Protein AF-A0A816ZBQ4-F1 (afdb_monomer)

Structure (mmCIF, N/CA/C/O backbone):
data_AF-A0A816ZBQ4-F1
#
_entry.id   AF-A0A816ZBQ4-F1
#
loop_
_atom_site.group_PDB
_atom_site.id
_atom_site.type_symbol
_atom_site.label_atom_id
_atom_site.label_alt_id
_atom_site.label_comp_id
_atom_site.label_asym_id
_atom_site.label_entity_id
_atom_site.label_seq_id
_atom_site.pdbx_PDB_ins_code
_atom_site.Cartn_x
_atom_site.Cartn_y
_atom_site.Cartn_z
_atom_site.occupancy
_atom_site.B_iso_or_equiv
_atom_site.auth_seq_id
_atom_site.auth_comp_id
_atom_site.auth_asym_id
_atom_site.auth_atom_id
_atom_site.pdbx_PDB_model_num
ATOM 1 N N . MET A 1 1 ? 13.958 -5.611 30.664 1.00 33.16 1 MET A N 1
ATOM 2 C CA . MET A 1 1 ? 12.603 -5.403 30.106 1.00 33.16 1 MET A CA 1
ATOM 3 C C . MET A 1 1 ? 12.715 -4.385 28.987 1.00 33.16 1 MET A C 1
ATOM 5 O O . MET A 1 1 ? 12.982 -3.228 29.274 1.00 33.16 1 MET A O 1
ATOM 9 N N . ILE A 1 2 ? 12.622 -4.813 27.728 1.00 31.38 2 ILE A N 1
ATOM 10 C CA . ILE A 1 2 ? 12.657 -3.892 26.586 1.00 31.38 2 ILE A CA 1
ATOM 11 C C . ILE A 1 2 ? 11.211 -3.498 26.302 1.00 31.38 2 ILE A C 1
ATOM 13 O O . ILE A 1 2 ? 10.408 -4.334 25.888 1.00 31.38 2 ILE A O 1
ATOM 17 N N . ASN A 1 3 ? 10.880 -2.237 26.572 1.00 32.47 3 ASN A N 1
ATOM 18 C CA . ASN A 1 3 ? 9.658 -1.614 26.087 1.00 32.47 3 ASN A CA 1
ATOM 19 C C . ASN A 1 3 ? 9.826 -1.447 24.572 1.00 32.47 3 ASN A C 1
ATOM 21 O O . ASN A 1 3 ? 10.428 -0.486 24.103 1.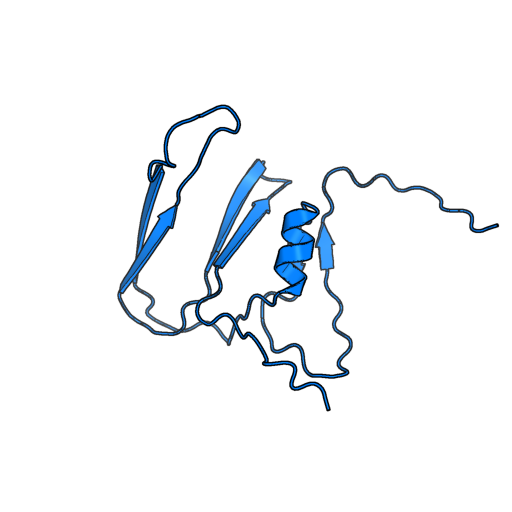00 32.47 3 ASN A O 1
ATOM 25 N N . THR A 1 4 ? 9.368 -2.424 23.792 1.00 37.09 4 THR A N 1
ATOM 26 C CA . THR A 1 4 ? 9.144 -2.209 22.362 1.00 37.09 4 THR A CA 1
ATOM 27 C C . THR A 1 4 ? 7.921 -1.323 22.243 1.00 37.09 4 THR A C 1
ATOM 29 O O . THR A 1 4 ? 6.790 -1.820 22.200 1.00 37.09 4 THR A O 1
ATOM 32 N N . ASP A 1 5 ? 8.158 -0.012 22.246 1.00 40.78 5 ASP A N 1
ATOM 33 C CA . ASP A 1 5 ? 7.170 0.961 21.823 1.00 40.78 5 ASP A CA 1
ATOM 34 C C . ASP A 1 5 ? 6.617 0.503 20.480 1.00 40.78 5 ASP A C 1
ATOM 36 O O . ASP A 1 5 ? 7.311 0.381 19.470 1.00 40.78 5 ASP A O 1
ATOM 40 N N . LYS A 1 6 ? 5.335 0.157 20.520 1.00 46.62 6 LYS A N 1
ATOM 41 C CA . LYS A 1 6 ? 4.526 -0.216 19.374 1.00 46.62 6 LYS A CA 1
ATOM 42 C C . LYS A 1 6 ? 4.428 1.044 18.521 1.00 46.62 6 LYS A C 1
ATOM 44 O O . LYS A 1 6 ? 3.508 1.840 18.699 1.00 46.62 6 LYS A O 1
ATOM 49 N N . THR A 1 7 ? 5.390 1.262 17.628 1.00 39.09 7 THR A N 1
ATOM 50 C CA . THR A 1 7 ? 5.340 2.371 16.673 1.00 39.09 7 THR A CA 1
ATOM 51 C C . THR A 1 7 ? 4.268 2.039 15.638 1.00 39.09 7 THR A C 1
ATOM 53 O O . THR A 1 7 ? 4.508 1.470 14.577 1.00 39.09 7 THR A O 1
ATOM 56 N N . ILE A 1 8 ? 3.023 2.295 16.030 1.00 42.34 8 ILE A N 1
ATOM 57 C CA . ILE A 1 8 ? 1.835 2.169 15.202 1.00 42.34 8 ILE A CA 1
ATOM 58 C C . ILE A 1 8 ? 1.814 3.422 14.332 1.00 42.34 8 ILE A C 1
ATOM 60 O O . ILE A 1 8 ? 1.503 4.505 14.826 1.00 42.34 8 ILE A O 1
ATOM 64 N N . TYR A 1 9 ? 2.135 3.291 13.047 1.00 41.50 9 TYR A N 1
ATOM 65 C CA . TYR A 1 9 ? 1.854 4.362 12.098 1.00 41.50 9 TYR A CA 1
ATOM 66 C C . TYR A 1 9 ? 0.331 4.508 11.974 1.00 41.50 9 TYR A C 1
ATOM 68 O O . TYR A 1 9 ? -0.355 3.629 11.449 1.00 41.50 9 TYR A O 1
ATOM 76 N N . LYS A 1 10 ? -0.189 5.603 12.532 1.00 44.06 10 LYS A N 1
ATOM 77 C CA . LYS A 1 10 ? -1.544 6.108 12.299 1.00 44.06 10 LYS A CA 1
ATOM 78 C C . LYS A 1 10 ? -1.544 6.862 10.964 1.00 44.06 10 LYS A C 1
ATOM 80 O O . LYS A 1 10 ? -0.636 7.656 10.735 1.00 44.06 10 LYS A O 1
ATOM 85 N N . ASN A 1 11 ? -2.517 6.595 10.091 1.00 52.91 11 ASN A N 1
ATOM 86 C CA . ASN A 1 11 ? -2.584 6.989 8.668 1.00 52.91 11 ASN A CA 1
ATOM 87 C C . ASN A 1 11 ? -1.598 6.258 7.742 1.00 52.91 11 ASN A C 1
ATOM 89 O O . ASN A 1 11 ? -0.685 6.847 7.162 1.00 52.91 11 ASN A O 1
ATOM 93 N N . GLY A 1 12 ? -1.793 4.951 7.576 1.00 66.50 12 GLY A N 1
ATOM 94 C CA . GLY A 1 12 ? -1.004 4.177 6.625 1.00 66.50 12 GLY A CA 1
ATOM 95 C C . GLY A 1 12 ? -1.419 4.457 5.175 1.00 66.50 12 GLY A C 1
ATOM 96 O O . GLY A 1 12 ? -2.596 4.366 4.819 1.00 66.50 12 GLY A O 1
ATOM 97 N N . SER A 1 13 ? -0.435 4.731 4.326 1.00 75.31 13 SER A N 1
ATOM 98 C CA . SER A 1 13 ? -0.555 4.585 2.876 1.00 75.31 13 SER A CA 1
ATOM 99 C C . SER A 1 13 ? 0.461 3.550 2.403 1.00 75.31 13 SER A C 1
ATOM 101 O O . SER A 1 13 ? 1.520 3.392 3.012 1.00 75.31 13 SER A O 1
ATOM 103 N N . LEU A 1 14 ? 0.131 2.815 1.345 1.00 80.19 14 LEU A N 1
ATOM 104 C CA . LEU A 1 14 ? 1.029 1.847 0.725 1.00 80.19 14 LEU A CA 1
ATOM 105 C C . LEU A 1 14 ? 1.071 2.104 -0.777 1.00 80.19 14 LEU A C 1
ATOM 107 O O . LEU A 1 14 ? 0.039 2.084 -1.444 1.00 80.19 14 LEU A O 1
ATOM 111 N N . ALA A 1 15 ? 2.268 2.324 -1.311 1.00 81.06 15 ALA A N 1
ATOM 112 C CA . ALA A 1 15 ? 2.498 2.413 -2.746 1.00 81.06 15 ALA A CA 1
ATOM 113 C C . ALA A 1 15 ? 3.114 1.104 -3.242 1.00 81.06 15 ALA A C 1
ATOM 115 O O . ALA A 1 15 ? 4.192 0.713 -2.802 1.00 81.06 15 ALA A O 1
ATOM 116 N N . GLN A 1 16 ? 2.456 0.431 -4.178 1.00 84.44 16 GLN A N 1
ATOM 117 C CA . GLN A 1 16 ? 2.956 -0.805 -4.777 1.00 84.44 16 GLN A CA 1
ATOM 118 C C . GLN A 1 16 ? 2.787 -0.781 -6.294 1.00 84.44 16 GLN A C 1
ATOM 120 O O . GLN A 1 16 ? 2.011 0.007 -6.824 1.00 84.44 16 GLN A O 1
ATOM 125 N N . ILE A 1 17 ? 3.505 -1.641 -7.008 1.00 82.62 17 ILE A N 1
ATOM 126 C CA . ILE A 1 17 ? 3.343 -1.788 -8.456 1.00 82.62 17 ILE A CA 1
ATOM 127 C C . ILE A 1 17 ? 2.396 -2.957 -8.710 1.00 82.62 17 ILE A C 1
ATOM 129 O O . ILE A 1 17 ? 2.630 -4.062 -8.227 1.00 82.62 17 ILE A O 1
ATOM 133 N N . ASN A 1 18 ? 1.339 -2.716 -9.483 1.00 83.69 18 ASN A N 1
ATOM 134 C CA . ASN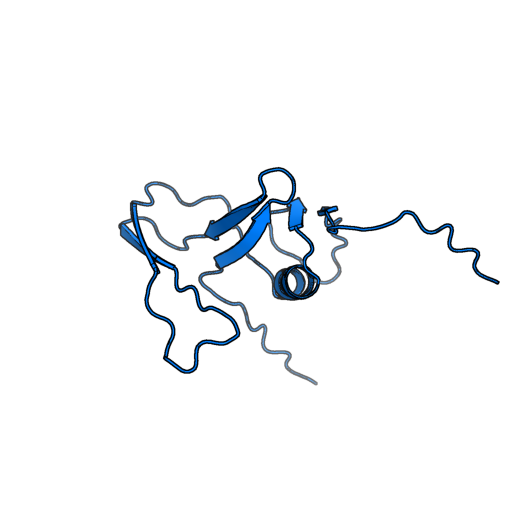 A 1 18 ? 0.549 -3.777 -10.086 1.00 83.69 18 ASN A CA 1
ATOM 135 C C . ASN A 1 18 ? 1.305 -4.295 -11.313 1.00 83.69 18 ASN A C 1
ATOM 137 O O . ASN A 1 18 ? 1.387 -3.615 -12.341 1.00 83.69 18 ASN A O 1
ATOM 141 N N . ASN A 1 19 ? 1.889 -5.485 -11.186 1.00 79.69 19 ASN A N 1
ATOM 142 C CA . ASN A 1 19 ? 2.779 -6.034 -12.205 1.00 79.69 19 ASN A CA 1
ATOM 143 C C . ASN A 1 19 ? 2.074 -6.438 -13.497 1.00 79.69 19 ASN A C 1
ATOM 145 O O . A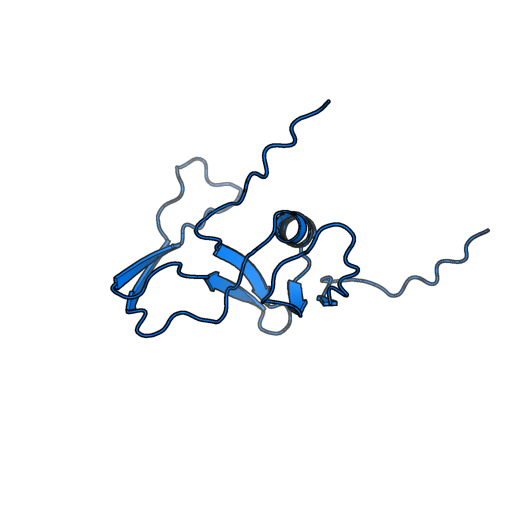SN A 1 19 ? 2.697 -6.346 -14.557 1.00 79.69 19 ASN A O 1
ATOM 149 N N . ASP A 1 20 ? 0.810 -6.844 -13.414 1.00 82.69 20 ASP A N 1
ATOM 150 C CA . ASP A 1 20 ? 0.017 -7.245 -14.577 1.00 82.69 20 ASP A CA 1
ATOM 151 C C . ASP A 1 20 ? -0.341 -6.019 -15.412 1.00 82.69 20 ASP A C 1
ATOM 153 O O . ASP A 1 20 ? -0.167 -5.996 -16.627 1.00 82.69 20 ASP A O 1
ATOM 157 N N . LYS A 1 21 ? -0.776 -4.951 -14.735 1.00 83.12 21 LYS A N 1
ATOM 158 C CA . LYS A 1 21 ? -1.206 -3.703 -15.376 1.00 83.12 21 LYS A CA 1
ATOM 159 C C . LYS A 1 21 ? -0.053 -2.750 -15.687 1.00 83.12 21 LYS A C 1
ATOM 161 O O . LYS A 1 21 ? -0.267 -1.781 -16.402 1.00 83.12 21 LYS A O 1
ATOM 166 N N . LYS A 1 22 ? 1.144 -2.995 -15.142 1.00 83.12 22 LYS A N 1
ATOM 167 C CA . LYS A 1 22 ? 2.307 -2.085 -15.194 1.00 83.12 22 LYS A CA 1
ATOM 168 C C . LYS A 1 22 ? 1.990 -0.679 -14.661 1.00 83.12 22 LYS A C 1
ATOM 170 O O . LYS A 1 22 ? 2.500 0.314 -15.170 1.00 83.12 22 LYS A O 1
ATOM 175 N N . LEU A 1 23 ? 1.161 -0.595 -13.618 1.00 84.06 23 LEU A N 1
ATOM 176 C CA . LEU A 1 23 ? 0.722 0.669 -13.015 1.00 84.06 23 LEU A CA 1
ATOM 177 C C . LEU A 1 23 ? 1.064 0.730 -11.529 1.00 84.06 23 LEU A C 1
ATOM 179 O O . LEU A 1 23 ? 1.024 -0.284 -10.831 1.00 84.06 23 LEU A O 1
ATOM 183 N N . TRP A 1 24 ? 1.334 1.935 -11.029 1.00 83.12 24 TRP A N 1
ATOM 184 C CA . TRP A 1 24 ? 1.370 2.181 -9.591 1.00 83.12 24 TRP A CA 1
ATOM 185 C C . TRP A 1 24 ? -0.035 2.066 -8.998 1.00 83.12 24 TRP A C 1
ATOM 187 O O . TRP A 1 24 ? -1.002 2.618 -9.5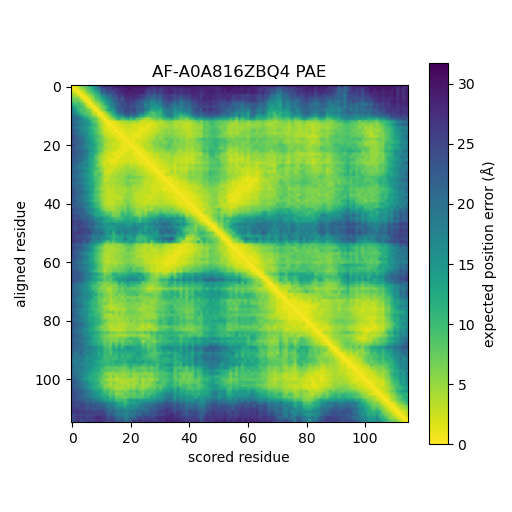17 1.00 83.12 24 TRP A O 1
ATOM 197 N N . GLN A 1 25 ? -0.126 1.356 -7.884 1.00 85.31 25 GLN A N 1
ATOM 198 C CA . GLN A 1 25 ? -1.303 1.240 -7.048 1.00 85.31 25 GLN A CA 1
ATOM 199 C C . GLN A 1 25 ? -1.010 1.909 -5.709 1.00 85.31 25 GLN A C 1
ATOM 201 O O . GLN A 1 25 ? -0.081 1.529 -4.996 1.00 85.31 25 GLN A O 1
ATOM 206 N N . LEU A 1 26 ? -1.826 2.902 -5.374 1.00 85.31 26 LEU A N 1
ATOM 207 C CA . LEU A 1 26 ? -1.768 3.614 -4.106 1.00 85.31 26 LEU A CA 1
ATOM 208 C C . LEU A 1 26 ? -2.941 3.149 -3.250 1.00 85.31 26 LEU A C 1
ATOM 210 O O . LEU A 1 26 ? -4.101 3.336 -3.617 1.00 85.31 26 LEU A O 1
ATOM 214 N N . LEU A 1 27 ? -2.634 2.509 -2.129 1.00 81.94 27 LEU A N 1
ATOM 215 C CA . LEU A 1 27 ? -3.611 2.089 -1.139 1.00 81.94 27 LEU A CA 1
ATOM 216 C C . LEU A 1 27 ? -3.611 3.091 0.010 1.00 81.94 27 LEU A C 1
ATOM 218 O O . LEU A 1 27 ? -2.558 3.482 0.516 1.00 81.94 27 LEU A O 1
ATOM 222 N N . PHE A 1 28 ? -4.805 3.501 0.419 1.00 80.75 28 PHE A N 1
ATOM 223 C CA . PHE A 1 28 ? -5.013 4.523 1.433 1.00 80.75 28 PHE A CA 1
ATOM 224 C C . PHE A 1 28 ? -6.044 4.039 2.454 1.00 80.75 28 PHE A C 1
ATOM 226 O O . PHE A 1 28 ? -7.140 3.625 2.077 1.00 80.75 28 PHE A O 1
ATOM 233 N N . ALA A 1 29 ? -5.682 4.088 3.739 1.00 83.00 29 ALA A N 1
ATOM 234 C CA . ALA A 1 29 ? -6.540 3.698 4.853 1.00 83.00 29 ALA A CA 1
ATOM 235 C C . ALA A 1 29 ? -6.880 4.936 5.710 1.00 83.00 29 ALA A C 1
ATOM 237 O O . ALA A 1 29 ? -6.137 5.248 6.644 1.00 83.00 29 ALA A O 1
ATOM 238 N N . PRO A 1 30 ? -7.962 5.674 5.390 1.00 80.62 30 PRO A N 1
ATOM 239 C CA . PRO A 1 30 ? -8.348 6.862 6.148 1.00 80.62 30 PRO A CA 1
ATOM 240 C C . PRO A 1 30 ? -8.788 6.504 7.571 1.00 80.62 30 PRO A C 1
ATOM 242 O O . PRO A 1 30 ? -9.520 5.537 7.775 1.00 80.62 30 PRO A O 1
ATOM 245 N N . GLU A 1 31 ? -8.396 7.322 8.550 1.00 80.00 31 GLU A N 1
ATOM 246 C CA . GLU A 1 31 ? -8.830 7.178 9.951 1.00 80.00 31 GLU A CA 1
ATOM 247 C C . GLU A 1 31 ? -10.120 7.936 10.275 1.00 80.00 31 GLU A C 1
ATOM 249 O O . GLU A 1 31 ? -10.793 7.628 11.258 1.00 80.00 31 GLU A O 1
ATOM 254 N N . ARG A 1 32 ? -10.480 8.925 9.452 1.00 84.75 32 ARG A N 1
ATOM 255 C CA . ARG A 1 32 ? -11.690 9.739 9.616 1.00 84.75 32 ARG A CA 1
ATOM 256 C C . ARG A 1 32 ? -12.454 9.875 8.305 1.00 84.75 32 ARG A C 1
ATOM 258 O O . ARG A 1 32 ? -11.900 9.683 7.227 1.00 84.75 32 ARG A O 1
ATOM 265 N N . THR A 1 33 ? -13.740 10.186 8.405 1.00 90.31 33 THR A N 1
ATOM 266 C CA . THR A 1 33 ? -14.547 10.603 7.256 1.00 90.31 33 THR A CA 1
ATOM 267 C C . THR A 1 33 ? -14.276 12.069 6.913 1.00 90.31 33 THR A C 1
ATOM 269 O O . THR A 1 33 ? -13.654 12.803 7.684 1.00 90.31 33 THR A O 1
ATOM 272 N N . GLY A 1 34 ? -14.733 12.492 5.738 1.00 92.19 34 GLY A N 1
ATOM 273 C CA . GLY A 1 34 ? -14.610 13.856 5.241 1.00 92.19 34 GLY A CA 1
ATOM 274 C C . GLY A 1 34 ? -13.517 14.031 4.183 1.00 92.19 34 GLY A C 1
ATOM 275 O O . GLY A 1 34 ? -13.027 13.047 3.610 1.00 92.19 34 GLY A O 1
ATOM 276 N N . PRO A 1 35 ? -13.147 15.286 3.886 1.00 92.75 35 PRO A N 1
ATOM 277 C CA . PRO A 1 35 ? -12.206 15.601 2.825 1.00 92.75 35 PRO A CA 1
ATOM 278 C C . PRO A 1 35 ? -10.779 15.201 3.207 1.00 92.75 35 PRO A C 1
ATOM 280 O O . PRO A 1 35 ? -10.288 15.501 4.295 1.00 92.75 35 PRO A O 1
ATOM 283 N N . HIS A 1 36 ? -10.116 14.530 2.277 1.00 88.50 36 HIS A N 1
ATOM 284 C CA . HIS A 1 36 ? -8.722 14.127 2.335 1.00 88.50 36 HIS A CA 1
ATOM 285 C C . HIS A 1 36 ? -8.027 14.579 1.062 1.00 88.50 36 HIS A C 1
ATOM 287 O O . HIS A 1 36 ? -8.608 14.571 -0.023 1.00 88.50 36 HIS A O 1
ATOM 293 N N . GLU A 1 37 ? -6.759 14.922 1.205 1.00 88.75 37 GLU A N 1
ATOM 294 C CA . GLU A 1 37 ? -5.897 15.276 0.096 1.00 88.75 37 GLU A CA 1
ATOM 295 C C . GLU A 1 37 ? -4.773 14.247 0.014 1.00 88.75 37 GLU A C 1
ATOM 297 O O . GLU A 1 37 ? -4.001 14.078 0.958 1.00 88.75 37 GLU A O 1
ATOM 302 N N . LEU A 1 38 ? -4.706 13.533 -1.105 1.00 85.44 38 LEU A N 1
ATOM 303 C CA . LEU A 1 38 ? -3.616 12.622 -1.419 1.00 85.44 38 LEU A CA 1
ATOM 304 C C . LEU A 1 38 ? -2.680 13.323 -2.399 1.00 85.44 38 LEU A C 1
ATOM 306 O O . LEU A 1 38 ? -3.056 13.591 -3.539 1.00 85.44 38 LEU A O 1
ATOM 310 N N . ILE A 1 39 ? -1.455 13.594 -1.959 1.00 85.62 39 ILE A N 1
ATOM 311 C CA . ILE A 1 39 ? -0.416 14.204 -2.789 1.00 85.62 39 ILE A CA 1
ATOM 312 C C . ILE A 1 39 ? 0.601 13.128 -3.151 1.00 85.62 39 ILE A C 1
ATOM 314 O O . ILE A 1 39 ? 1.157 12.463 -2.276 1.00 85.62 39 ILE A O 1
ATOM 318 N N . VAL A 1 40 ? 0.836 12.960 -4.445 1.00 84.12 40 VAL A N 1
ATOM 319 C CA . VAL A 1 40 ? 1.806 12.019 -4.994 1.00 84.12 40 VAL A CA 1
ATOM 320 C C . VAL A 1 40 ? 3.011 12.803 -5.478 1.00 84.12 40 VAL A C 1
ATOM 322 O O . VAL A 1 40 ? 2.901 13.685 -6.329 1.00 84.12 40 VAL A O 1
ATOM 325 N N . TYR A 1 41 ? 4.166 12.445 -4.941 1.00 82.50 41 TYR A N 1
ATOM 326 C CA . TYR A 1 41 ? 5.459 12.951 -5.370 1.00 82.50 41 TYR A CA 1
ATOM 327 C C . TYR A 1 41 ? 6.156 11.829 -6.126 1.00 82.50 41 TYR A C 1
ATOM 329 O O . TYR A 1 41 ? 6.291 10.728 -5.582 1.00 82.50 41 TYR A O 1
ATOM 337 N N . ALA A 1 42 ? 6.608 12.081 -7.348 1.00 79.38 42 ALA A N 1
ATOM 338 C CA . ALA A 1 42 ? 7.546 11.198 -8.014 1.00 79.38 42 ALA A CA 1
ATOM 339 C C . ALA A 1 42 ? 8.886 11.911 -8.175 1.00 79.38 42 ALA A C 1
ATOM 341 O O . ALA A 1 42 ? 9.030 13.132 -8.121 1.00 79.38 42 ALA A O 1
ATOM 342 N N . LYS A 1 43 ? 9.926 11.095 -8.284 1.00 80.06 43 LYS A N 1
ATOM 343 C CA . LYS A 1 43 ? 11.282 11.569 -8.499 1.00 80.06 43 LYS A CA 1
ATOM 344 C C . LYS A 1 43 ? 11.999 10.577 -9.390 1.00 80.06 43 LYS A C 1
ATOM 346 O O . LYS A 1 43 ? 11.964 9.370 -9.143 1.00 80.06 43 LYS A O 1
ATOM 351 N N . ARG A 1 44 ? 12.665 11.082 -10.426 1.00 78.50 44 ARG A N 1
ATOM 352 C CA . ARG A 1 44 ? 13.589 10.271 -11.224 1.00 78.50 44 ARG A CA 1
ATOM 353 C C . ARG A 1 44 ? 14.878 10.077 -10.431 1.00 78.50 44 ARG A C 1
ATOM 355 O O . ARG A 1 44 ? 15.371 11.014 -9.813 1.00 78.50 44 ARG A O 1
ATOM 362 N N . THR A 1 45 ? 15.451 8.878 -10.480 1.00 74.44 45 THR A N 1
ATOM 363 C CA . THR A 1 45 ? 16.646 8.502 -9.698 1.00 74.44 45 THR A CA 1
ATOM 364 C C . THR A 1 45 ? 17.837 9.443 -9.909 1.00 74.44 45 THR A C 1
ATOM 366 O O . THR A 1 45 ? 18.614 9.654 -8.986 1.00 74.44 45 THR A O 1
ATOM 369 N N . ASN A 1 46 ? 17.947 10.050 -11.091 1.00 77.69 46 ASN A N 1
ATOM 370 C CA . ASN A 1 46 ? 19.067 10.918 -11.458 1.00 77.69 46 ASN A CA 1
ATOM 371 C C . ASN A 1 46 ? 18.793 12.413 -11.234 1.00 77.69 46 ASN A C 1
ATOM 373 O O . ASN A 1 46 ? 19.634 13.239 -11.582 1.00 77.69 46 ASN A O 1
ATOM 377 N N . ASP A 1 47 ? 17.633 12.773 -10.686 1.00 76.31 47 ASP A N 1
ATOM 378 C CA . ASP A 1 47 ? 17.271 14.169 -10.480 1.00 76.31 47 ASP A CA 1
ATOM 379 C C . ASP A 1 47 ? 17.872 14.698 -9.168 1.00 76.31 47 ASP A C 1
ATOM 381 O O . ASP A 1 47 ? 17.668 14.123 -8.092 1.00 76.31 47 ASP A O 1
ATOM 385 N N . ARG A 1 48 ? 18.656 15.778 -9.239 1.00 74.44 48 ARG A N 1
ATOM 386 C CA . ARG A 1 48 ? 19.292 16.383 -8.052 1.00 74.44 48 ARG A CA 1
ATOM 387 C C . ARG A 1 48 ? 18.350 17.328 -7.310 1.00 74.44 48 ARG A C 1
ATOM 389 O O . ARG A 1 48 ? 18.604 17.630 -6.148 1.00 74.44 48 ARG A O 1
ATOM 396 N N . GLU A 1 49 ? 17.257 17.747 -7.943 1.00 71.00 49 GLU A N 1
ATOM 397 C CA . GLU A 1 49 ? 16.273 18.636 -7.330 1.00 71.00 49 GLU A CA 1
ATOM 398 C C . GLU A 1 49 ? 15.351 17.903 -6.335 1.00 71.00 49 GLU A C 1
ATOM 400 O O . GLU A 1 49 ? 15.285 16.666 -6.265 1.00 71.00 49 GLU A O 1
ATOM 405 N N . SER A 1 50 ? 14.668 18.689 -5.498 1.00 64.88 50 SER A N 1
ATOM 406 C CA . SER A 1 50 ? 13.629 18.191 -4.589 1.00 64.88 50 SER A CA 1
ATOM 407 C C . SER A 1 50 ? 12.439 17.638 -5.381 1.00 64.88 50 SER A C 1
ATOM 409 O O . SER A 1 50 ? 12.132 18.127 -6.467 1.00 64.88 50 SER A O 1
ATOM 411 N N . SER A 1 51 ? 11.787 16.591 -4.866 1.00 64.75 51 SER A N 1
ATOM 412 C CA . SER A 1 51 ? 10.647 15.958 -5.537 1.00 64.75 51 SER A CA 1
ATOM 413 C C . SER A 1 51 ? 9.529 16.983 -5.753 1.00 64.75 51 SER A C 1
ATOM 415 O O . SER A 1 51 ? 8.959 17.481 -4.781 1.00 64.75 51 SER A O 1
ATOM 417 N N . LYS A 1 52 ? 9.194 17.299 -7.009 1.00 67.31 52 LYS A N 1
ATOM 418 C CA . LYS A 1 52 ? 7.975 18.059 -7.317 1.00 67.31 52 LYS A CA 1
ATOM 419 C C . LYS A 1 52 ? 6.762 17.156 -7.076 1.00 67.31 52 LYS A C 1
ATOM 421 O O . LYS A 1 52 ? 6.826 15.944 -7.264 1.00 67.31 52 LYS A O 1
ATOM 426 N N . SER A 1 53 ? 5.662 17.729 -6.595 1.00 61.47 53 SER A N 1
ATOM 427 C CA . SER A 1 53 ? 4.391 17.005 -6.546 1.00 61.47 53 SER A CA 1
ATOM 428 C C . SER A 1 53 ? 3.921 16.765 -7.979 1.00 61.47 53 SER A C 1
ATOM 430 O O . SER A 1 53 ? 3.710 17.733 -8.709 1.00 61.47 53 SER A O 1
ATOM 432 N N . ASP A 1 54 ? 3.744 15.506 -8.367 1.00 74.56 54 ASP A N 1
ATOM 433 C CA . ASP A 1 54 ? 3.338 15.132 -9.726 1.00 74.56 54 ASP A CA 1
ATOM 434 C C . ASP A 1 54 ? 1.823 14.979 -9.860 1.00 74.56 54 ASP A C 1
ATOM 436 O O . ASP A 1 54 ? 1.271 15.189 -10.938 1.00 74.56 54 ASP A O 1
ATOM 440 N N . ALA A 1 55 ? 1.127 14.635 -8.773 1.00 83.81 55 ALA A N 1
ATOM 441 C CA . ALA A 1 55 ? -0.329 14.550 -8.778 1.00 83.81 55 ALA A CA 1
ATOM 442 C C . ALA A 1 55 ? -0.932 14.868 -7.409 1.00 83.81 55 ALA A C 1
ATOM 444 O O . ALA A 1 55 ? -0.332 14.621 -6.364 1.00 83.81 55 ALA A O 1
ATOM 445 N N . LYS A 1 56 ? -2.160 15.384 -7.422 1.00 88.00 56 LYS A N 1
ATOM 446 C CA . LYS A 1 56 ? -2.948 15.680 -6.226 1.00 88.00 56 LYS A CA 1
ATOM 447 C C . LYS A 1 56 ? -4.378 15.203 -6.438 1.00 88.00 56 LYS A C 1
ATOM 449 O O . LYS A 1 56 ? -5.006 15.546 -7.436 1.00 88.00 56 LYS A O 1
ATOM 454 N N . PHE A 1 57 ? -4.885 14.425 -5.491 1.00 87.31 57 PHE A N 1
ATOM 455 C CA . PHE A 1 57 ? -6.234 13.873 -5.507 1.00 87.31 57 PHE A CA 1
ATOM 456 C C . PHE A 1 57 ? -6.993 14.354 -4.277 1.00 87.31 57 PHE A C 1
ATOM 458 O O . PHE A 1 57 ? -6.532 14.191 -3.150 1.00 87.31 57 PHE A O 1
ATOM 465 N N . ASN A 1 58 ? -8.181 14.905 -4.496 1.00 90.19 58 ASN A N 1
ATOM 466 C CA . ASN A 1 58 ? -9.102 15.245 -3.421 1.00 90.19 58 ASN A CA 1
ATOM 467 C C . ASN A 1 58 ? -10.113 14.106 -3.280 1.00 90.19 58 ASN A C 1
ATOM 469 O O . ASN A 1 58 ? -10.816 13.769 -4.231 1.00 90.19 58 ASN A O 1
ATOM 473 N N . LEU A 1 59 ? -10.168 13.499 -2.101 1.00 88.12 59 LEU A N 1
ATOM 474 C CA . LEU A 1 59 ? -11.009 12.348 -1.796 1.00 88.12 59 LEU A CA 1
ATOM 475 C C . LEU A 1 59 ? -11.973 12.729 -0.677 1.00 88.12 59 LEU A C 1
ATOM 477 O O . LEU A 1 59 ? -11.542 13.117 0.403 1.00 88.12 59 LEU A O 1
ATOM 481 N N . ASN A 1 60 ? -13.277 12.590 -0.898 1.00 91.75 60 ASN A N 1
ATOM 482 C CA . ASN A 1 60 ? -14.256 12.752 0.174 1.00 91.75 60 ASN A CA 1
ATOM 483 C C . ASN A 1 60 ? -14.657 11.379 0.722 1.00 91.75 60 ASN A C 1
ATOM 485 O O . ASN A 1 60 ? -15.406 10.635 0.088 1.00 91.75 60 ASN A O 1
ATOM 489 N N . VAL A 1 61 ? -14.139 11.030 1.897 1.00 89.31 61 VAL A N 1
ATOM 490 C CA . VAL A 1 61 ? -14.378 9.731 2.530 1.00 89.31 61 VAL A CA 1
ATOM 491 C C . VAL A 1 61 ? -15.723 9.772 3.248 1.00 89.31 61 VAL A C 1
ATOM 493 O O . VAL A 1 61 ? -15.849 10.352 4.322 1.00 89.31 61 VAL A O 1
ATOM 496 N N . THR A 1 62 ? -16.744 9.145 2.673 1.00 90.81 62 THR A N 1
ATOM 497 C CA . THR A 1 62 ? -18.100 9.125 3.255 1.00 90.81 62 THR A CA 1
ATOM 498 C C . THR A 1 62 ? -18.302 8.008 4.274 1.00 90.81 62 THR A C 1
ATOM 500 O O . THR A 1 62 ? -19.153 8.117 5.154 1.00 90.81 62 THR A O 1
ATOM 503 N N . LYS A 1 63 ? -17.515 6.932 4.175 1.00 86.25 63 LYS A N 1
ATOM 504 C CA . LYS A 1 63 ? -17.543 5.783 5.083 1.00 86.25 63 LYS A CA 1
ATOM 505 C C . LYS A 1 63 ? -16.125 5.304 5.336 1.00 86.25 63 LYS A C 1
ATOM 507 O O . LYS A 1 63 ? -15.319 5.237 4.410 1.00 86.25 63 LYS A O 1
ATOM 512 N N . LEU A 1 64 ? -15.844 4.942 6.582 1.00 80.81 64 LEU A N 1
ATOM 513 C CA . LEU A 1 64 ? -14.575 4.321 6.921 1.00 80.81 64 LEU A CA 1
ATOM 514 C C . LEU A 1 64 ? -14.580 2.857 6.473 1.00 80.81 64 LEU A C 1
ATOM 516 O O . LEU A 1 64 ? -15.522 2.131 6.810 1.00 80.81 64 LEU A O 1
ATOM 520 N N . PRO A 1 65 ? -13.556 2.401 5.731 1.00 69.44 65 PRO A N 1
ATOM 521 C CA . PRO A 1 65 ? -13.372 0.975 5.518 1.00 69.44 65 PRO A CA 1
ATOM 522 C C . PRO A 1 65 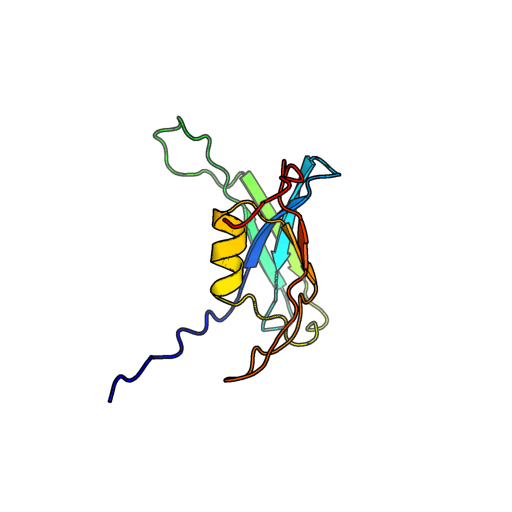? -13.171 0.269 6.869 1.00 69.44 65 P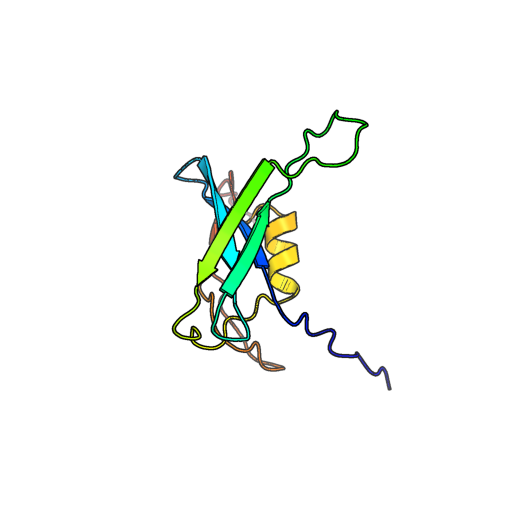RO A C 1
ATOM 524 O O . PRO A 1 65 ? -12.705 0.878 7.838 1.00 69.44 65 PRO A O 1
ATOM 527 N N . ARG A 1 66 ? -13.496 -1.034 6.945 1.00 68.12 66 ARG A N 1
ATOM 528 C CA . ARG A 1 66 ? -13.060 -1.872 8.081 1.00 68.12 66 ARG A CA 1
ATOM 529 C C . ARG A 1 66 ? -11.565 -1.648 8.286 1.00 68.12 66 ARG A C 1
ATOM 531 O O . ARG A 1 66 ? -10.853 -1.553 7.295 1.00 68.12 66 ARG A O 1
ATOM 538 N N . SER A 1 67 ? -11.127 -1.532 9.544 1.00 66.69 67 SER A N 1
ATOM 539 C CA . SER A 1 67 ? -9.776 -1.089 9.919 1.00 66.69 67 SER A CA 1
ATOM 540 C C . SER A 1 67 ? -8.689 -1.768 9.075 1.00 66.69 67 SER A C 1
ATOM 542 O O . SER A 1 67 ? -8.241 -2.873 9.383 1.00 66.69 67 SER A O 1
ATOM 544 N N . MET A 1 68 ? -8.274 -1.092 8.002 1.00 65.94 68 MET A N 1
ATOM 545 C CA . MET A 1 68 ? -7.088 -1.444 7.241 1.00 65.94 68 MET A CA 1
ATOM 546 C C . MET A 1 68 ? -5.915 -0.806 7.961 1.00 65.94 68 MET A C 1
ATOM 548 O O . MET A 1 68 ? -5.926 0.389 8.262 1.00 65.94 68 MET A O 1
ATOM 552 N N . LYS A 1 69 ? -4.919 -1.621 8.289 1.00 69.31 69 LYS A N 1
ATOM 553 C CA . LYS A 1 69 ? -3.673 -1.163 8.891 1.00 69.31 69 LYS A CA 1
ATOM 554 C C . LYS A 1 69 ? -2.537 -1.728 8.065 1.00 69.31 69 LYS A C 1
ATOM 556 O O . LYS A 1 69 ? -2.377 -2.942 7.987 1.00 69.31 69 LYS A O 1
ATOM 561 N N . PHE A 1 70 ? -1.745 -0.848 7.466 1.00 72.56 70 PHE A N 1
ATOM 562 C CA . PHE A 1 70 ? -0.521 -1.258 6.791 1.00 72.56 70 PHE A CA 1
ATOM 563 C C . PHE A 1 70 ? 0.573 -1.424 7.849 1.00 72.56 70 PHE A C 1
ATOM 565 O O . PHE A 1 70 ? 1.082 -0.450 8.399 1.00 72.56 70 PHE A O 1
ATOM 572 N N . HIS A 1 71 ? 0.873 -2.674 8.199 1.00 69.81 71 HIS A N 1
ATOM 573 C CA . HIS A 1 71 ? 1.883 -3.005 9.209 1.00 69.81 71 HIS A CA 1
ATOM 574 C C . HIS A 1 71 ? 3.298 -2.805 8.653 1.00 69.81 71 HIS A C 1
ATOM 576 O O . HIS A 1 71 ? 3.513 -2.941 7.453 1.00 69.81 71 HIS A O 1
ATOM 582 N N . MET A 1 72 ? 4.292 -2.577 9.522 1.00 68.12 72 MET A N 1
ATOM 583 C CA . MET A 1 72 ? 5.703 -2.393 9.124 1.00 68.12 72 MET A CA 1
ATOM 584 C C . MET A 1 72 ? 6.253 -3.555 8.274 1.00 68.12 72 MET A C 1
ATOM 586 O O . MET A 1 72 ? 7.125 -3.360 7.431 1.00 68.12 72 MET A O 1
ATOM 590 N N . ILE A 1 73 ? 5.711 -4.765 8.444 1.00 69.75 73 ILE A N 1
ATOM 591 C CA . ILE A 1 73 ? 6.063 -5.920 7.611 1.00 69.75 73 ILE A CA 1
ATOM 592 C C . ILE A 1 73 ? 5.725 -5.687 6.127 1.00 69.75 73 ILE A C 1
ATOM 594 O O . ILE A 1 73 ? 6.485 -6.108 5.263 1.00 69.75 73 ILE A O 1
ATOM 598 N N . TYR A 1 74 ? 4.661 -4.942 5.806 1.00 76.94 74 TYR A N 1
ATOM 599 C CA . TYR A 1 74 ? 4.299 -4.594 4.426 1.00 76.94 74 TYR A CA 1
ATOM 600 C C . TYR A 1 74 ? 5.320 -3.673 3.765 1.00 76.94 74 TYR A C 1
ATOM 602 O O . TYR A 1 74 ? 5.595 -3.827 2.576 1.00 76.94 74 TYR A O 1
ATOM 610 N N . THR A 1 75 ? 5.971 -2.796 4.531 1.00 73.94 75 THR A N 1
ATOM 611 C CA . THR A 1 75 ? 7.106 -2.012 4.029 1.00 73.94 75 THR A CA 1
ATOM 612 C C . THR A 1 75 ? 8.249 -2.922 3.576 1.00 73.94 75 THR A C 1
ATOM 614 O O . THR A 1 75 ? 8.873 -2.653 2.557 1.00 73.94 75 THR A O 1
ATOM 617 N N . GLN A 1 76 ? 8.499 -4.046 4.259 1.00 77.50 76 GLN A N 1
ATOM 618 C CA . GLN A 1 76 ? 9.532 -4.996 3.826 1.00 77.50 76 GLN A CA 1
ATOM 619 C C . GLN A 1 76 ? 9.183 -5.656 2.487 1.00 77.50 76 GLN A C 1
ATOM 621 O O . GLN A 1 76 ? 10.061 -5.816 1.637 1.00 77.50 76 GLN A O 1
ATOM 626 N N . PHE A 1 77 ? 7.910 -6.003 2.276 1.00 78.94 77 PHE A N 1
ATOM 627 C CA . PHE A 1 77 ? 7.422 -6.501 0.987 1.00 78.94 77 PHE A CA 1
ATOM 628 C C . PHE A 1 77 ? 7.603 -5.448 -0.111 1.00 78.94 77 PHE A C 1
ATOM 630 O O . PHE A 1 77 ? 8.131 -5.768 -1.173 1.00 78.94 77 PHE A O 1
ATOM 637 N N . GLN A 1 78 ? 7.278 -4.184 0.167 1.00 76.19 78 GLN A N 1
ATOM 638 C CA . GLN A 1 78 ? 7.490 -3.079 -0.768 1.00 76.19 78 GLN A CA 1
ATOM 639 C C . GLN A 1 78 ? 8.972 -2.913 -1.142 1.00 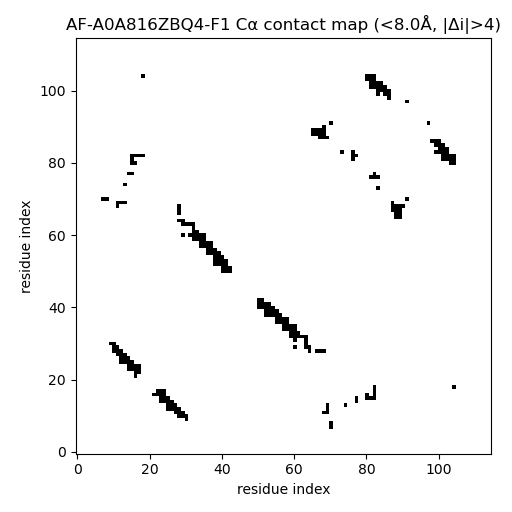76.19 78 GLN A C 1
ATOM 641 O O . GLN A 1 78 ? 9.299 -2.842 -2.328 1.00 76.19 78 GLN A O 1
ATOM 646 N N . THR A 1 79 ? 9.881 -2.927 -0.160 1.00 77.88 79 THR A N 1
ATOM 647 C CA . THR A 1 79 ? 11.337 -2.856 -0.391 1.00 77.88 79 THR A CA 1
ATOM 648 C C . THR A 1 79 ? 11.832 -4.006 -1.268 1.00 77.88 79 THR A C 1
ATOM 650 O O . THR A 1 79 ? 12.697 -3.813 -2.122 1.00 77.88 79 THR A O 1
ATOM 653 N N . LYS A 1 80 ? 11.250 -5.200 -1.107 1.00 79.69 80 LYS A N 1
ATOM 654 C CA . LYS A 1 80 ? 11.545 -6.385 -1.927 1.00 79.69 80 LYS A CA 1
ATOM 655 C C . LYS A 1 80 ? 10.761 -6.440 -3.245 1.00 79.69 80 LYS A C 1
ATOM 657 O O . LYS A 1 80 ? 10.863 -7.428 -3.963 1.00 79.69 80 LYS A O 1
ATOM 662 N N . LYS A 1 81 ? 10.017 -5.381 -3.587 1.00 78.75 81 LYS A N 1
ATOM 663 C CA . LYS A 1 81 ? 9.164 -5.286 -4.785 1.00 78.75 81 LYS A CA 1
ATOM 664 C C . LYS A 1 81 ? 8.091 -6.380 -4.861 1.00 78.75 81 LYS A C 1
ATOM 666 O O . LYS A 1 81 ? 7.661 -6.759 -5.948 1.00 78.75 81 LYS A O 1
ATOM 671 N N . CYS A 1 82 ? 7.641 -6.872 -3.712 1.00 81.88 82 CYS A N 1
ATOM 672 C CA . CYS A 1 82 ? 6.514 -7.783 -3.622 1.00 81.88 82 CYS A CA 1
ATOM 673 C C . CYS A 1 82 ? 5.208 -6.981 -3.637 1.00 81.88 82 CYS A C 1
ATOM 675 O O . CYS A 1 82 ? 5.029 -6.045 -2.856 1.00 81.88 82 CYS A O 1
ATOM 677 N N . GLN A 1 83 ? 4.276 -7.370 -4.499 1.00 85.56 83 GLN A N 1
ATOM 678 C CA . GLN A 1 83 ? 2.921 -6.835 -4.532 1.00 85.56 83 GLN A CA 1
ATOM 679 C C . GLN A 1 83 ? 2.040 -7.672 -3.604 1.00 85.56 83 GLN A C 1
ATOM 681 O O . GLN A 1 83 ? 1.848 -8.863 -3.839 1.00 85.56 83 GLN A O 1
ATOM 686 N N . ILE A 1 84 ? 1.484 -7.073 -2.557 1.00 83.88 84 ILE A N 1
ATOM 687 C CA . ILE A 1 84 ? 0.587 -7.786 -1.640 1.00 83.88 84 ILE A CA 1
ATOM 688 C C . ILE A 1 84 ? -0.804 -7.843 -2.282 1.00 83.88 84 ILE A C 1
ATOM 690 O O . ILE A 1 84 ? -1.226 -6.880 -2.931 1.00 83.88 84 ILE A O 1
ATOM 694 N N . TYR A 1 85 ? -1.525 -8.953 -2.102 1.00 80.50 85 TYR A N 1
ATOM 695 C CA . TYR A 1 85 ? -2.935 -9.057 -2.502 1.00 80.50 85 TYR A CA 1
ATOM 696 C C . TYR A 1 85 ? -3.880 -9.429 -1.355 1.00 80.50 85 TYR A C 1
ATOM 698 O O . TYR A 1 85 ? -5.009 -8.944 -1.356 1.00 80.50 85 TYR A O 1
ATOM 706 N N . THR A 1 86 ? -3.450 -10.207 -0.353 1.00 78.62 86 THR A N 1
ATOM 707 C CA . THR A 1 86 ? -4.279 -10.492 0.836 1.00 78.62 86 THR A CA 1
ATOM 708 C C . THR A 1 86 ? -3.444 -10.962 2.044 1.00 78.62 86 THR A C 1
ATOM 710 O O . THR A 1 86 ? -2.392 -11.570 1.838 1.00 78.62 86 THR A O 1
ATOM 713 N N . PRO A 1 87 ? -3.881 -10.720 3.296 1.00 74.50 87 PRO A N 1
ATOM 71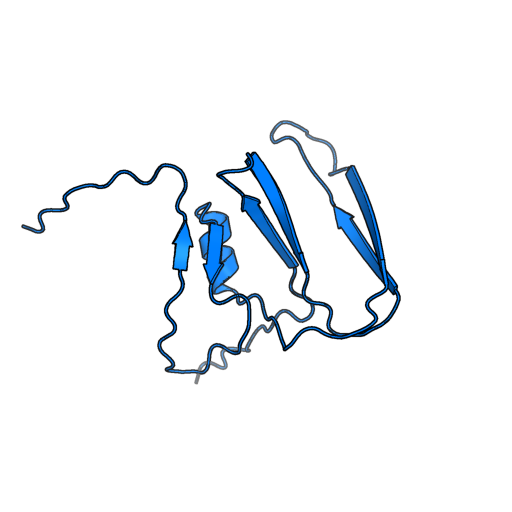4 C CA . PRO A 1 87 ? -4.964 -9.810 3.675 1.00 74.50 87 PRO A CA 1
ATOM 715 C C . PRO A 1 87 ? -4.547 -8.345 3.498 1.00 74.50 87 PRO A C 1
ATOM 717 O O . PRO A 1 87 ? -3.373 -8.012 3.621 1.00 74.50 87 PRO A O 1
ATOM 720 N N . MET A 1 88 ? -5.512 -7.481 3.172 1.00 72.06 88 MET A N 1
ATOM 721 C CA . MET A 1 88 ? -5.339 -6.014 3.125 1.00 72.06 88 MET A CA 1
ATOM 722 C C . MET A 1 88 ? -5.930 -5.325 4.358 1.00 72.06 88 MET A C 1
ATOM 724 O O . MET A 1 88 ? -5.729 -4.132 4.590 1.00 72.06 88 MET A O 1
ATOM 728 N N . ASP A 1 89 ? -6.667 -6.087 5.153 1.00 66.81 89 ASP A N 1
ATOM 729 C CA . ASP A 1 89 ? -7.360 -5.679 6.352 1.00 66.81 89 ASP A CA 1
ATOM 730 C C . ASP A 1 89 ? -6.919 -6.520 7.556 1.00 66.81 89 ASP A C 1
ATOM 732 O O . ASP A 1 89 ? -6.330 -7.594 7.438 1.00 66.81 89 ASP A O 1
ATOM 736 N N . GLY A 1 90 ? -7.205 -6.005 8.751 1.00 62.66 90 GLY A N 1
ATOM 737 C CA . GLY A 1 90 ? -7.050 -6.766 9.982 1.00 62.66 90 GLY A CA 1
ATOM 738 C C . GLY A 1 90 ? -5.869 -6.367 10.866 1.00 62.66 90 GLY A C 1
ATOM 739 O O . GLY A 1 90 ? -4.951 -5.617 10.522 1.00 62.66 90 GLY A O 1
ATOM 740 N N . ILE A 1 91 ? -5.945 -6.859 12.099 1.00 62.56 91 ILE A N 1
ATOM 741 C CA . ILE A 1 91 ? -4.957 -6.615 13.143 1.00 62.56 91 ILE A CA 1
ATOM 742 C C . ILE A 1 91 ? -4.070 -7.854 13.216 1.00 62.56 91 ILE A C 1
ATOM 744 O O . ILE A 1 91 ? -4.555 -8.919 13.591 1.00 62.56 91 ILE A O 1
ATOM 748 N N . LEU A 1 92 ? -2.776 -7.701 12.923 1.00 66.81 92 LEU A N 1
ATOM 749 C CA . LEU A 1 92 ? -1.778 -8.697 13.304 1.00 66.81 92 LEU A CA 1
ATOM 750 C C . LEU A 1 92 ? -1.744 -8.746 14.836 1.00 66.81 92 LEU A C 1
ATOM 752 O O . LEU A 1 92 ? -1.264 -7.819 15.497 1.00 66.81 92 LEU A O 1
ATOM 756 N N . LYS A 1 93 ? -2.351 -9.785 15.412 1.00 70.00 93 LYS A N 1
ATOM 757 C CA . LYS A 1 93 ? -2.304 -10.020 16.856 1.00 70.00 93 LYS A CA 1
ATOM 758 C C . LYS A 1 93 ? -0.942 -10.614 17.203 1.00 70.00 93 LYS A C 1
ATOM 760 O O . LYS A 1 93 ? -0.326 -11.305 16.390 1.00 70.00 93 LYS A O 1
ATOM 765 N N . LYS A 1 94 ? -0.474 -10.343 18.420 1.00 72.94 94 LYS A N 1
ATOM 766 C CA . LYS A 1 94 ? 0.726 -11.000 18.940 1.00 72.94 94 LYS A CA 1
ATOM 767 C C . LYS A 1 94 ? 0.505 -12.518 18.892 1.00 72.94 94 LYS A C 1
ATOM 769 O O . LYS A 1 94 ? -0.603 -12.965 19.177 1.00 72.94 94 LYS A O 1
ATOM 774 N N . ASP A 1 95 ? 1.529 -13.252 18.467 1.00 79.56 95 ASP A N 1
ATOM 775 C CA . ASP A 1 95 ? 1.533 -14.717 18.367 1.00 79.56 95 ASP A CA 1
ATOM 776 C C . ASP A 1 95 ? 0.493 -15.301 17.384 1.00 79.56 95 ASP A C 1
ATOM 778 O O . ASP A 1 95 ? 0.255 -16.505 17.364 1.00 79.56 95 ASP A O 1
ATOM 782 N N . SER A 1 96 ? -0.116 -14.464 16.531 1.00 76.31 96 SER A N 1
ATOM 783 C CA . SER A 1 96 ? -0.985 -14.943 15.451 1.00 76.31 96 SER A CA 1
ATOM 784 C C . SER A 1 96 ? -0.183 -15.325 14.212 1.00 76.31 96 SER A C 1
ATOM 786 O O . SER A 1 96 ? 0.725 -14.603 13.797 1.00 76.31 96 SER A O 1
ATOM 788 N N . VAL A 1 97 ? -0.562 -16.443 13.594 1.00 77.88 97 VAL A N 1
ATOM 789 C CA . VAL A 1 97 ? -0.086 -16.829 12.265 1.00 77.88 97 VAL A CA 1
ATOM 790 C C . VAL A 1 97 ? -1.030 -16.221 11.237 1.00 77.88 97 VAL A C 1
ATOM 792 O O . VAL A 1 97 ? -2.238 -16.447 11.282 1.00 77.88 97 VAL A O 1
ATOM 795 N N . VAL A 1 98 ? -0.480 -15.430 10.318 1.00 77.94 98 VAL A N 1
ATOM 796 C CA . VAL A 1 98 ? -1.240 -14.809 9.231 1.00 77.94 98 VAL A CA 1
ATOM 797 C C . VAL A 1 98 ? -0.595 -15.187 7.911 1.00 77.94 98 VAL A C 1
ATOM 799 O O . VAL A 1 98 ? 0.580 -14.907 7.682 1.00 77.94 98 VAL A O 1
ATOM 802 N N . HIS A 1 99 ? -1.378 -15.813 7.038 1.00 81.00 99 HIS A N 1
ATOM 803 C CA . HIS A 1 99 ? -0.946 -16.131 5.685 1.00 81.00 99 HIS A CA 1
ATOM 804 C C . HIS A 1 99 ? -0.995 -14.858 4.842 1.00 81.00 99 HIS A C 1
ATOM 806 O O . HIS A 1 99 ? -2.071 -14.348 4.538 1.00 81.00 99 HIS A O 1
ATOM 812 N N . ILE A 1 100 ? 0.179 -14.323 4.506 1.00 82.25 100 ILE A N 1
ATOM 813 C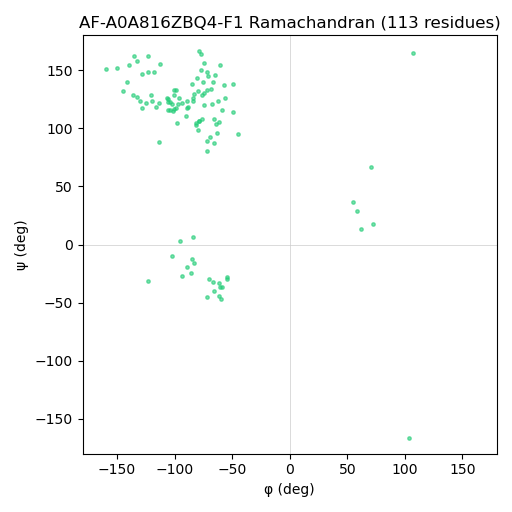 CA . ILE A 1 100 ? 0.308 -13.195 3.586 1.00 82.25 100 ILE A CA 1
ATOM 814 C C . ILE A 1 100 ? 0.544 -13.765 2.204 1.00 82.25 100 ILE A C 1
ATOM 816 O O . ILE A 1 100 ? 1.525 -14.465 1.957 1.00 82.25 100 ILE A O 1
ATOM 820 N N . HIS A 1 101 ? -0.340 -13.407 1.294 1.00 84.06 101 HIS A N 1
ATOM 821 C CA . HIS A 1 101 ? -0.216 -13.775 -0.087 1.00 84.06 101 HIS A CA 1
ATOM 822 C C . HIS A 1 101 ? 0.268 -12.560 -0.897 1.00 84.06 101 HIS A C 1
ATOM 824 O O . HIS A 1 101 ? -0.333 -11.476 -0.869 1.00 84.06 101 HIS A O 1
ATOM 830 N N . CYS A 1 102 ? 1.399 -12.732 -1.586 1.00 85.12 102 CYS A N 1
ATOM 831 C CA . CYS A 1 102 ? 2.045 -11.686 -2.377 1.00 85.12 102 CYS A CA 1
ATOM 832 C C . CYS A 1 102 ? 2.600 -12.224 -3.704 1.00 85.12 102 CYS A C 1
ATOM 834 O O . CYS A 1 102 ? 2.845 -13.421 -3.849 1.00 85.12 102 CYS A O 1
ATOM 836 N N . VAL A 1 103 ? 2.715 -11.344 -4.699 1.00 85.69 103 VAL A N 1
ATOM 837 C CA . VAL A 1 103 ? 3.334 -11.610 -6.000 1.00 85.69 103 VAL A CA 1
ATOM 838 C C . VAL A 1 103 ? 4.735 -11.027 -5.970 1.00 85.69 103 VAL A C 1
ATOM 840 O O . VAL A 1 103 ? 4.915 -9.854 -5.646 1.00 85.69 103 VAL A O 1
ATOM 843 N N . ILE A 1 104 ? 5.725 -11.832 -6.338 1.00 83.31 104 ILE A N 1
ATOM 844 C CA . ILE A 1 104 ? 7.112 -11.395 -6.476 1.00 83.31 104 ILE A CA 1
ATOM 845 C C . ILE A 1 104 ? 7.406 -11.252 -7.967 1.00 83.31 104 ILE A C 1
ATOM 847 O O . ILE A 1 104 ? 7.374 -12.230 -8.715 1.00 83.31 104 ILE A O 1
ATOM 851 N N . SER A 1 105 ? 7.684 -10.030 -8.416 1.00 74.56 105 SER A N 1
ATOM 852 C CA . SER A 1 105 ? 7.995 -9.769 -9.822 1.00 74.56 105 SER A CA 1
ATOM 853 C C . SER A 1 105 ? 9.255 -10.512 -10.248 1.00 74.56 105 SER A C 1
ATOM 855 O O . SER A 1 105 ? 10.322 -10.300 -9.676 1.00 74.56 105 SER A O 1
ATOM 857 N N . GLY A 1 106 ? 9.149 -11.337 -11.290 1.00 72.56 106 GLY A N 1
ATOM 858 C CA . GLY A 1 106 ? 10.302 -12.057 -11.831 1.00 72.56 106 GLY A CA 1
ATOM 859 C C . GLY A 1 106 ? 10.805 -13.193 -10.941 1.00 72.56 106 GLY A C 1
ATOM 860 O O . GLY A 1 106 ? 11.936 -13.639 -11.136 1.00 72.56 106 GLY A O 1
ATOM 861 N N . ALA A 1 107 ? 9.992 -13.668 -9.989 1.00 75.94 107 ALA A N 1
ATOM 862 C CA . ALA A 1 107 ? 10.262 -14.938 -9.333 1.00 75.94 107 ALA A CA 1
ATOM 863 C C . ALA A 1 107 ? 10.368 -16.035 -10.397 1.00 75.94 107 ALA A C 1
ATOM 865 O O . ALA A 1 107 ? 9.488 -16.193 -11.243 1.00 75.94 107 ALA A O 1
ATOM 866 N N . LYS A 1 108 ? 11.486 -16.754 -10.369 1.00 70.94 108 LYS A N 1
ATOM 867 C CA . LYS A 1 108 ? 11.660 -17.993 -11.115 1.00 70.94 108 LYS A CA 1
ATOM 868 C C . LYS A 1 108 ? 11.419 -19.117 -10.128 1.00 70.94 108 LYS A C 1
ATOM 870 O O . LYS A 1 108 ? 11.985 -19.065 -9.036 1.00 70.94 108 LYS A O 1
ATOM 875 N N . ASP A 1 109 ? 10.619 -20.104 -10.509 1.00 63.91 109 ASP A N 1
ATOM 876 C CA . ASP A 1 109 ? 10.597 -21.363 -9.777 1.00 63.91 109 ASP A CA 1
ATOM 877 C C . ASP A 1 109 ? 11.998 -21.962 -9.862 1.00 63.91 109 ASP A C 1
ATOM 879 O O . ASP A 1 109 ? 12.460 -22.406 -10.914 1.00 63.91 109 ASP A O 1
ATOM 883 N N . VAL A 1 110 ? 12.715 -21.875 -8.750 1.00 63.81 110 VAL A N 1
ATOM 884 C CA . VAL A 1 110 ? 13.973 -22.575 -8.555 1.00 63.81 110 VAL A CA 1
ATOM 885 C C . VAL A 1 110 ? 13.647 -23.821 -7.757 1.00 63.81 110 VAL A C 1
ATOM 887 O O . VAL A 1 110 ? 13.178 -23.729 -6.624 1.00 63.81 110 VAL A O 1
ATOM 890 N N . ASN A 1 111 ? 13.899 -24.986 -8.356 1.00 57.59 111 ASN A N 1
ATOM 891 C CA . ASN A 1 111 ? 13.974 -26.235 -7.612 1.00 57.59 111 ASN A CA 1
ATOM 892 C C . ASN A 1 111 ? 15.146 -26.105 -6.635 1.00 57.59 111 ASN A C 1
ATOM 894 O O . ASN A 1 111 ? 16.303 -26.272 -7.012 1.00 57.59 111 ASN A O 1
ATOM 898 N N . LEU A 1 112 ? 14.842 -25.720 -5.398 1.00 47.72 112 LEU A N 1
ATOM 899 C CA . LEU A 1 112 ? 15.795 -25.737 -4.302 1.00 47.72 112 LEU A CA 1
ATOM 900 C C . LEU A 1 112 ? 15.876 -27.175 -3.798 1.00 47.72 112 LEU A C 1
ATOM 902 O O . LEU A 1 112 ? 15.021 -27.621 -3.036 1.00 47.72 112 LEU A O 1
ATOM 906 N N . THR A 1 113 ? 16.890 -27.908 -4.240 1.00 46.66 113 THR A N 1
ATOM 907 C CA . THR A 1 113 ? 17.352 -29.089 -3.513 1.00 46.66 113 THR A CA 1
ATOM 908 C C . THR A 1 113 ? 18.107 -28.589 -2.287 1.00 46.66 113 THR A C 1
ATOM 910 O O . THR A 1 113 ? 19.049 -27.808 -2.413 1.00 46.66 113 THR A O 1
ATOM 913 N N . ILE A 1 114 ? 17.639 -28.969 -1.103 1.00 41.75 114 ILE A N 1
ATOM 914 C CA . ILE A 1 114 ? 18.380 -28.773 0.142 1.00 41.75 114 ILE A CA 1
ATOM 915 C C . ILE A 1 114 ? 19.259 -30.018 0.286 1.00 41.75 114 ILE A C 1
ATOM 917 O O . ILE A 1 114 ? 18.707 -31.119 0.316 1.00 41.75 114 ILE A O 1
ATOM 921 N N . ASP A 1 115 ? 20.580 -29.828 0.293 1.00 47.16 115 ASP A N 1
ATOM 922 C CA . ASP A 1 115 ? 21.565 -30.875 0.613 1.00 47.16 115 ASP A CA 1
ATOM 923 C C . ASP A 1 115 ? 21.446 -31.333 2.078 1.00 47.16 115 ASP A C 1
ATOM 925 O O . ASP A 1 115 ? 21.213 -30.465 2.958 1.00 47.16 115 ASP A O 1
#

Organism: NCBI:txid392030

Secondary structure (DSSP, 8-state):
---------SS-EEEEEETTTTEEEEEE--SSSEEEEEEEE---TT--S---EEEEEEEEE-SPPS-----HHHHHHHHTTEEEEE--SS---TT-----EEEETT---------

Radius of gyration: 17.51 Å; Cα contacts (8 Å, |Δi|>4): 141; chains: 1; bounding box: 40×50×46 Å

Solvent-accessible surface area (backbone atoms only — not comparable to full-atom values): 7750 Å² total; per-residue (Å²): 136,84,84,75,74,77,84,72,72,80,72,34,68,48,75,40,59,39,77,90,78,73,39,83,41,80,46,76,38,70,90,62,64,44,81,42,76,49,76,41,66,56,74,62,94,86,56,88,68,79,68,52,76,72,45,77,46,83,45,72,35,86,67,69,69,77,67,44,54,72,52,75,68,54,55,54,35,44,77,70,54,30,28,77,75,35,71,72,56,55,78,91,52,88,96,58,89,74,81,72,44,64,47,58,77,87,70,69,95,67,89,77,80,81,131

pLDDT: mean 73.37, std 14.52, range [31.38, 92.75]

Foldseek 3Di:
DDPPPPPFDDWDKDWAAPPVVRDIDIDTQDPDFAKDKDWDWDDDPPDPDDTDGPDIDIDGGPDGDAAFGDDPVVVVCVVQRKAWDPDRHDDPDVPDDDDTDTDRPPDDPDPDDDD

Mean predicted aligned error: 10.94 Å

Nearest PDB structures (foldseek):
  7tdz-assembly1_a  TM=3.696E-01  e=7.517E+00  Xenopus laevis

Sequence (115 aa):
MINTDKTIYKNGSLAQINNDKKLWQLLFAPERTGPHELIVYAKRTNDRESSKSDAKFNLNVTKLPRSMKFHMIYTQFQTKKCQIYTPMDGILKKDSVVHIHCVISGAKDVNLTID